Protein AF-A0A496D9I7-F1 (afdb_monomer_lite)

Structure (mmCIF, N/CA/C/O backbone):
data_AF-A0A496D9I7-F1
#
_entry.id   AF-A0A496D9I7-F1
#
loop_
_atom_site.group_PDB
_atom_site.id
_atom_site.type_symbol
_atom_site.label_atom_id
_atom_site.label_alt_id
_atom_site.label_comp_id
_atom_site.label_asym_id
_atom_site.label_entity_id
_atom_site.label_seq_id
_atom_site.pdbx_PDB_ins_code
_atom_site.Cartn_x
_atom_site.Cartn_y
_atom_site.Cartn_z
_atom_site.occupancy
_atom_site.B_iso_or_equiv
_atom_site.auth_seq_id
_atom_site.auth_comp_id
_atom_site.auth_asym_id
_atom_site.auth_atom_id
_atom_site.pdbx_PDB_model_num
ATOM 1 N N . GLY A 1 1 ? 28.190 2.967 -0.927 1.00 44.44 1 GLY A N 1
ATOM 2 C CA . GLY A 1 1 ? 27.554 4.287 -0.701 1.00 44.44 1 GLY A CA 1
ATOM 3 C C . GLY A 1 1 ? 26.141 4.281 -1.255 1.00 44.44 1 GLY A C 1
ATOM 4 O O . GLY A 1 1 ? 25.863 3.452 -2.112 1.00 44.44 1 GLY A O 1
ATOM 5 N N . LEU A 1 2 ? 25.263 5.180 -0.797 1.00 54.44 2 LEU A N 1
ATOM 6 C CA . LEU A 1 2 ? 23.828 5.234 -1.157 1.00 54.44 2 LEU A CA 1
ATOM 7 C C . LEU A 1 2 ? 23.530 5.370 -2.674 1.00 54.44 2 LEU A C 1
ATOM 9 O O . LEU A 1 2 ? 22.387 5.214 -3.084 1.00 54.44 2 LEU A O 1
ATOM 13 N N . TYR A 1 3 ? 24.558 5.628 -3.492 1.00 49.03 3 TYR A N 1
ATOM 14 C CA . TYR A 1 3 ? 24.521 5.761 -4.955 1.00 49.03 3 TYR A CA 1
ATOM 15 C C . TYR A 1 3 ? 25.398 4.719 -5.671 1.00 49.03 3 TYR A C 1
ATOM 17 O O . TYR A 1 3 ? 26.011 5.003 -6.698 1.00 49.03 3 TYR A O 1
ATOM 25 N N . SER A 1 4 ? 25.527 3.514 -5.116 1.00 59.16 4 SER A N 1
ATOM 26 C CA . SER A 1 4 ? 26.208 2.432 -5.842 1.00 59.16 4 SER A CA 1
ATOM 27 C C . SER A 1 4 ? 25.283 1.976 -6.975 1.00 59.16 4 SER A C 1
ATOM 29 O O . SER A 1 4 ? 24.083 1.813 -6.740 1.00 59.16 4 SER A O 1
ATOM 31 N N . LYS A 1 5 ? 25.813 1.801 -8.195 1.00 57.56 5 LYS A N 1
ATOM 32 C CA . LYS A 1 5 ? 25.045 1.328 -9.368 1.00 57.56 5 LYS A CA 1
ATOM 33 C C . LYS A 1 5 ? 24.190 0.106 -9.026 1.00 57.56 5 LYS A C 1
ATOM 35 O O . LYS A 1 5 ? 23.048 0.034 -9.459 1.00 57.56 5 LYS A O 1
ATOM 40 N N . ASP A 1 6 ? 24.709 -0.774 -8.178 1.00 60.47 6 ASP A N 1
ATOM 41 C CA . ASP A 1 6 ? 24.037 -1.966 -7.666 1.00 60.47 6 ASP A CA 1
ATOM 42 C C . ASP A 1 6 ? 22.740 -1.651 -6.909 1.00 60.47 6 ASP A C 1
ATOM 44 O O . ASP A 1 6 ? 21.715 -2.270 -7.163 1.00 60.47 6 ASP A O 1
ATOM 48 N N . THR A 1 7 ? 22.726 -0.641 -6.033 1.00 61.34 7 THR A N 1
ATOM 49 C CA . THR A 1 7 ? 21.528 -0.271 -5.255 1.00 61.34 7 THR A CA 1
ATOM 50 C C . THR A 1 7 ? 20.457 0.379 -6.132 1.00 61.34 7 THR A C 1
ATOM 52 O O . THR A 1 7 ? 19.264 0.196 -5.901 1.00 61.34 7 THR A O 1
ATOM 55 N N . ILE A 1 8 ? 20.874 1.134 -7.152 1.00 65.81 8 ILE A N 1
ATOM 56 C CA . ILE A 1 8 ? 19.963 1.757 -8.123 1.00 65.81 8 ILE A CA 1
ATOM 57 C C . ILE A 1 8 ? 19.367 0.685 -9.040 1.00 65.81 8 ILE A C 1
ATOM 59 O O . ILE A 1 8 ? 18.162 0.678 -9.272 1.00 65.81 8 ILE A O 1
ATOM 63 N N . MET A 1 9 ? 20.194 -0.248 -9.516 1.00 65.81 9 MET A N 1
ATOM 64 C CA . MET A 1 9 ? 19.764 -1.340 -10.385 1.00 65.81 9 MET A CA 1
ATOM 65 C C . MET A 1 9 ? 18.850 -2.317 -9.643 1.00 65.81 9 MET A C 1
ATOM 67 O O . MET A 1 9 ? 17.818 -2.703 -10.176 1.00 65.81 9 MET A O 1
ATOM 71 N N . GLN A 1 10 ? 19.151 -2.632 -8.383 1.00 65.62 10 GLN A N 1
ATOM 72 C CA . GLN A 1 10 ? 18.295 -3.466 -7.542 1.00 65.62 10 GLN A CA 1
ATOM 73 C C . GLN A 1 10 ? 16.926 -2.813 -7.299 1.00 65.62 10 GLN A C 1
ATOM 75 O O . GLN A 1 10 ? 15.903 -3.473 -7.457 1.00 65.62 10 GLN A O 1
ATOM 80 N N . LYS A 1 11 ? 16.879 -1.500 -7.025 1.00 65.31 11 LYS A N 1
ATOM 81 C CA . LYS A 1 11 ? 15.606 -0.768 -6.936 1.00 65.31 11 LYS A CA 1
ATOM 82 C C . LYS A 1 11 ? 14.846 -0.743 -8.261 1.00 65.31 11 LYS A C 1
ATOM 84 O O . LYS A 1 11 ? 13.627 -0.856 -8.249 1.00 65.31 11 LYS A O 1
ATOM 89 N N . ALA A 1 12 ? 15.537 -0.601 -9.390 1.00 68.19 12 ALA A N 1
ATOM 90 C CA . ALA A 1 12 ? 14.900 -0.650 -10.703 1.00 68.19 12 ALA A CA 1
ATOM 91 C C . ALA A 1 12 ? 14.287 -2.033 -10.984 1.00 68.19 12 ALA A C 1
ATOM 93 O O . ALA A 1 12 ? 13.155 -2.100 -11.447 1.00 68.19 12 ALA A O 1
ATOM 94 N N . ILE A 1 13 ? 14.985 -3.116 -10.624 1.00 69.12 13 ILE A N 1
ATOM 95 C CA . ILE A 1 13 ? 14.477 -4.493 -10.726 1.00 69.12 13 ILE A CA 1
ATOM 96 C C . ILE A 1 13 ? 13.253 -4.690 -9.821 1.00 69.12 13 ILE A C 1
ATOM 98 O O . ILE A 1 13 ? 12.262 -5.261 -10.259 1.00 69.12 13 ILE A O 1
ATOM 102 N N . GLU A 1 14 ? 13.275 -4.166 -8.592 1.00 69.19 14 GLU A N 1
ATOM 103 C CA . GLU A 1 14 ? 12.114 -4.201 -7.689 1.00 69.19 14 GLU A CA 1
ATOM 104 C C . GLU A 1 14 ? 10.899 -3.464 -8.271 1.00 69.19 14 GLU A C 1
ATOM 106 O O . GLU A 1 14 ? 9.777 -3.950 -8.184 1.00 69.19 14 GLU A O 1
ATOM 111 N N . ILE A 1 15 ? 11.097 -2.293 -8.880 1.00 70.50 15 ILE A N 1
ATOM 112 C CA . ILE A 1 15 ? 10.004 -1.531 -9.505 1.00 70.50 15 ILE A CA 1
ATOM 113 C C . ILE A 1 15 ? 9.481 -2.262 -10.746 1.00 70.50 15 ILE A C 1
ATOM 115 O O . ILE A 1 15 ? 8.271 -2.301 -10.981 1.00 70.50 15 ILE A O 1
ATOM 119 N N . GLN A 1 16 ? 10.382 -2.858 -11.526 1.00 69.44 16 GLN A N 1
ATOM 120 C CA . GLN A 1 16 ? 10.034 -3.595 -12.731 1.00 69.44 16 GLN A CA 1
ATOM 121 C C . GLN A 1 16 ? 9.239 -4.862 -12.401 1.00 6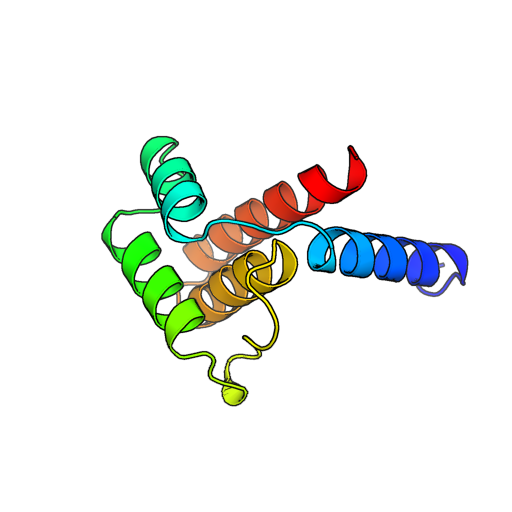9.44 16 GLN A C 1
ATOM 123 O O . GLN A 1 16 ? 8.127 -5.008 -12.899 1.00 69.44 16 GLN A O 1
ATOM 128 N N . GLY A 1 17 ? 9.702 -5.681 -11.453 1.00 72.75 17 GLY A N 1
ATOM 129 C CA . GLY A 1 17 ? 8.951 -6.850 -10.992 1.00 72.75 17 GLY A CA 1
ATOM 130 C C . GLY A 1 17 ? 7.582 -6.475 -10.413 1.00 72.75 17 GLY A C 1
ATOM 131 O O . GLY A 1 17 ? 6.587 -7.138 -10.686 1.00 72.75 17 GLY A O 1
ATOM 132 N N . ALA A 1 18 ? 7.481 -5.356 -9.685 1.00 72.06 18 ALA A N 1
ATOM 133 C CA . ALA A 1 18 ? 6.203 -4.866 -9.162 1.00 72.06 18 ALA A CA 1
ATOM 134 C C . ALA A 1 18 ? 5.239 -4.441 -10.280 1.00 72.06 18 ALA A C 1
ATOM 136 O O . ALA A 1 18 ? 4.021 -4.490 -10.105 1.00 72.06 18 ALA A O 1
ATOM 137 N N . SER A 1 19 ? 5.789 -3.989 -11.407 1.00 71.88 19 SER A N 1
ATOM 138 C CA . SER A 1 19 ? 5.040 -3.560 -12.588 1.00 71.88 19 SER A CA 1
ATOM 139 C C . SER A 1 19 ? 4.656 -4.727 -13.502 1.00 71.88 19 SER A C 1
ATOM 141 O O . SER A 1 19 ? 3.761 -4.564 -14.321 1.00 71.88 19 SER A O 1
ATOM 143 N N . GLU A 1 20 ? 5.296 -5.889 -13.368 1.00 75.50 20 GLU A N 1
ATOM 144 C CA . GLU A 1 20 ? 4.968 -7.110 -14.121 1.00 75.50 20 GLU A CA 1
ATOM 145 C C . GLU A 1 20 ? 3.973 -8.015 -13.382 1.00 75.50 20 GLU A C 1
ATOM 147 O O . GLU A 1 20 ? 3.285 -8.823 -14.006 1.00 75.50 20 GLU A O 1
ATOM 152 N N . ILE A 1 21 ? 3.854 -7.869 -12.059 1.00 81.38 21 ILE A N 1
ATOM 153 C CA . ILE A 1 21 ? 2.864 -8.599 -11.266 1.00 81.38 21 ILE A CA 1
ATOM 154 C C . ILE A 1 21 ? 1.507 -7.920 -11.430 1.00 81.38 21 ILE A C 1
ATOM 156 O O . ILE A 1 21 ? 1.261 -6.857 -10.852 1.00 81.38 21 ILE A O 1
ATOM 160 N N . ASP A 1 22 ? 0.628 -8.563 -12.194 1.00 81.81 22 ASP A N 1
ATOM 161 C CA . ASP A 1 22 ? -0.781 -8.193 -12.282 1.00 81.81 22 ASP A CA 1
ATOM 162 C C . ASP A 1 22 ? -1.471 -8.474 -10.940 1.00 81.81 22 ASP A C 1
ATOM 164 O O . ASP A 1 22 ? -1.307 -9.538 -10.331 1.00 81.81 22 ASP A O 1
ATOM 168 N N . VAL A 1 23 ? -2.192 -7.480 -10.437 1.00 81.56 23 VAL A N 1
ATOM 169 C CA . VAL A 1 23 ? -2.831 -7.510 -9.129 1.00 81.56 23 VAL A CA 1
ATOM 170 C C . VAL A 1 23 ? -4.277 -7.083 -9.262 1.00 81.56 23 VAL A C 1
ATOM 172 O O . VAL A 1 23 ? -4.598 -5.986 -9.715 1.00 81.56 23 VAL A O 1
ATOM 175 N N . ASP A 1 24 ? -5.149 -7.937 -8.744 1.00 86.88 24 ASP A N 1
ATOM 176 C CA . ASP A 1 24 ? -6.548 -7.610 -8.538 1.00 86.88 24 ASP A CA 1
ATOM 177 C C . ASP A 1 24 ? -6.685 -6.707 -7.302 1.00 86.88 24 ASP A C 1
ATOM 179 O O . ASP A 1 24 ? -6.497 -7.145 -6.159 1.00 86.88 24 ASP A O 1
ATOM 183 N N . PHE A 1 25 ? -6.975 -5.425 -7.542 1.00 84.62 25 PHE A N 1
ATOM 184 C CA . PHE A 1 25 ? -7.093 -4.422 -6.487 1.00 84.62 25 PHE A CA 1
ATOM 185 C C . PHE A 1 25 ? -8.212 -4.736 -5.497 1.00 84.62 25 PHE A C 1
ATOM 187 O O . PHE A 1 25 ? -7.979 -4.612 -4.297 1.00 84.62 25 PHE A O 1
ATOM 194 N N . ASP A 1 26 ? -9.381 -5.193 -5.955 1.00 85.31 26 ASP A N 1
ATOM 195 C CA . ASP A 1 26 ? -10.496 -5.540 -5.060 1.00 85.31 26 ASP A CA 1
ATOM 196 C C . ASP A 1 26 ? -10.071 -6.675 -4.122 1.00 85.31 26 ASP A C 1
ATOM 198 O O . ASP A 1 26 ? -10.274 -6.611 -2.904 1.00 85.31 26 ASP A O 1
ATOM 202 N N . LYS A 1 27 ? -9.398 -7.692 -4.674 1.00 88.06 27 LYS A N 1
ATOM 203 C CA . LYS A 1 27 ? -8.935 -8.840 -3.896 1.00 88.06 27 LYS A CA 1
ATOM 204 C C . LYS A 1 27 ? -7.851 -8.463 -2.891 1.00 88.06 27 LYS A C 1
ATOM 206 O O . LYS A 1 27 ? -7.932 -8.884 -1.735 1.00 88.06 27 LYS A O 1
ATOM 211 N N . GLU A 1 28 ? -6.851 -7.680 -3.292 1.00 87.25 28 GLU A N 1
ATOM 212 C CA . GLU A 1 28 ? -5.778 -7.269 -2.381 1.00 87.25 28 GLU A CA 1
ATOM 213 C C . GLU A 1 28 ? -6.256 -6.276 -1.323 1.00 87.25 28 GLU A C 1
ATOM 215 O O . GLU A 1 28 ? -5.911 -6.433 -0.153 1.00 87.25 28 GLU A O 1
ATOM 220 N N . LEU A 1 29 ? -7.113 -5.315 -1.672 1.00 87.81 29 LEU A N 1
ATOM 221 C CA . LEU A 1 29 ? -7.688 -4.394 -0.693 1.00 87.81 29 LEU A CA 1
ATOM 222 C C . LEU A 1 29 ? -8.575 -5.142 0.303 1.00 87.81 29 LEU A C 1
ATOM 224 O O . LEU A 1 29 ? -8.440 -4.934 1.509 1.00 87.81 29 LEU A O 1
ATOM 228 N N . LYS A 1 30 ? -9.402 -6.095 -0.151 1.00 88.75 30 LYS A N 1
ATOM 229 C CA . LYS A 1 30 ? -10.142 -6.988 0.757 1.00 88.75 30 LYS A CA 1
ATOM 230 C C . LYS A 1 30 ? -9.215 -7.787 1.661 1.00 88.75 30 LYS A C 1
ATOM 232 O O . LYS A 1 30 ? -9.512 -7.913 2.845 1.00 88.75 30 LYS A O 1
ATOM 237 N N . ASN A 1 31 ? -8.108 -8.308 1.138 1.00 88.62 31 ASN A N 1
ATOM 238 C CA . ASN A 1 31 ? -7.128 -9.068 1.913 1.00 88.62 31 ASN A CA 1
ATOM 239 C C . ASN A 1 31 ? -6.467 -8.197 2.993 1.00 88.62 31 ASN A C 1
ATOM 241 O O . ASN A 1 31 ? -6.380 -8.601 4.150 1.00 88.62 31 ASN A O 1
ATOM 245 N N . LEU A 1 32 ? -6.059 -6.974 2.645 1.00 85.62 32 LEU A N 1
ATOM 246 C CA . LEU A 1 32 ? -5.491 -6.008 3.588 1.00 85.62 32 LEU A CA 1
ATOM 247 C C . LEU A 1 32 ? -6.506 -5.604 4.664 1.00 85.62 32 LEU A C 1
ATOM 249 O O . LEU A 1 32 ? -6.151 -5.513 5.839 1.00 85.62 32 LEU A O 1
ATOM 253 N N . VAL A 1 33 ? -7.777 -5.441 4.291 1.00 87.81 33 VAL A N 1
ATOM 254 C CA . VAL A 1 33 ? -8.859 -5.164 5.242 1.00 87.81 33 VAL A CA 1
ATOM 255 C C . VAL A 1 33 ? -9.144 -6.358 6.153 1.00 87.81 33 VAL A C 1
ATOM 257 O O . VAL A 1 33 ? -9.322 -6.191 7.356 1.00 87.81 33 VAL A O 1
ATOM 260 N N . GLN A 1 34 ? -9.150 -7.578 5.613 1.00 87.19 34 GLN A N 1
ATOM 261 C CA . GLN A 1 34 ? -9.336 -8.803 6.396 1.00 87.19 34 GLN A CA 1
ATOM 262 C C . GLN A 1 34 ? -8.190 -9.051 7.377 1.00 87.19 34 GLN A C 1
ATOM 264 O O . GLN A 1 34 ? -8.431 -9.507 8.491 1.00 87.19 34 GLN A O 1
ATOM 269 N N . LYS A 1 35 ? -6.956 -8.721 6.987 1.00 85.06 35 LYS A N 1
ATOM 270 C CA . LYS A 1 35 ? -5.777 -8.791 7.859 1.00 85.06 35 LYS A CA 1
ATOM 271 C C . LYS A 1 35 ? -5.749 -7.699 8.933 1.00 85.06 35 LYS A C 1
ATOM 273 O O . LYS A 1 35 ? -4.874 -7.735 9.790 1.00 85.06 35 LYS A O 1
ATOM 278 N N . GLY A 1 36 ? -6.672 -6.736 8.883 1.00 84.31 36 GLY A N 1
ATOM 279 C CA . GLY A 1 36 ? -6.697 -5.585 9.786 1.00 84.31 36 GLY A CA 1
ATOM 280 C C . GLY A 1 36 ? -5.620 -4.539 9.488 1.00 84.31 36 GLY A C 1
ATOM 281 O O . GLY A 1 36 ? -5.417 -3.641 10.296 1.00 84.31 36 GLY A O 1
ATOM 282 N N . ALA A 1 37 ? -4.940 -4.636 8.341 1.00 86.00 37 ALA A N 1
ATOM 283 C CA . ALA A 1 37 ? -3.938 -3.663 7.913 1.00 86.00 37 ALA A CA 1
ATOM 284 C C . ALA A 1 37 ? -4.601 -2.354 7.443 1.00 86.00 37 ALA A C 1
ATOM 286 O O . ALA A 1 37 ? -4.147 -1.261 7.776 1.00 86.00 37 ALA A O 1
ATOM 287 N N . LEU A 1 38 ? -5.721 -2.465 6.723 1.00 86.81 38 LEU A N 1
ATOM 288 C CA . LEU A 1 38 ? -6.550 -1.340 6.279 1.00 86.81 38 LEU A CA 1
ATOM 289 C C . LEU A 1 38 ? -7.949 -1.416 6.897 1.00 86.81 38 LEU A C 1
ATOM 291 O O . LEU A 1 38 ? -8.506 -2.491 7.106 1.00 86.81 38 LEU A O 1
ATOM 295 N N . LEU A 1 39 ? -8.572 -0.271 7.147 1.00 88.00 39 LEU A N 1
ATOM 296 C CA . LEU A 1 39 ? -9.992 -0.200 7.470 1.00 88.00 39 LEU A CA 1
ATOM 297 C C . LEU A 1 39 ? -10.825 -0.318 6.189 1.00 88.00 39 LEU A C 1
ATOM 299 O O . LEU A 1 39 ? -10.388 0.055 5.104 1.00 88.00 39 LEU A O 1
ATOM 303 N N . LYS A 1 40 ? -12.080 -0.772 6.309 1.00 87.00 40 LYS A N 1
ATOM 304 C CA . LYS A 1 40 ? -13.010 -0.872 5.163 1.00 87.00 40 LYS A CA 1
ATOM 305 C C . LYS A 1 40 ? -13.172 0.448 4.400 1.00 87.00 40 LYS A C 1
ATOM 307 O O . LYS A 1 40 ? -13.304 0.426 3.180 1.00 87.00 40 LYS A O 1
ATOM 312 N N . ASN A 1 41 ? -13.174 1.573 5.115 1.00 86.69 41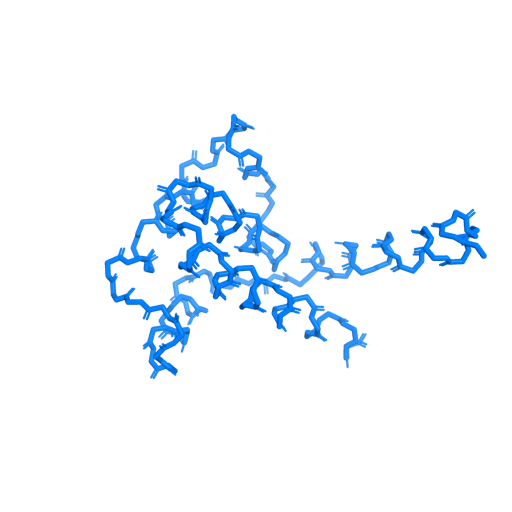 ASN A N 1
ATOM 313 C CA . ASN A 1 41 ? -13.260 2.894 4.495 1.00 86.69 41 ASN A CA 1
ATOM 314 C C . ASN A 1 41 ? -11.966 3.256 3.760 1.00 86.69 41 ASN A C 1
ATOM 316 O O . ASN A 1 41 ? -12.038 3.720 2.631 1.00 86.69 41 ASN A O 1
ATOM 320 N N . GLU A 1 42 ? -10.804 2.984 4.357 1.00 86.38 42 GLU A N 1
ATOM 321 C CA . GLU A 1 42 ? -9.509 3.246 3.718 1.00 86.38 42 GLU A CA 1
ATOM 322 C C . GLU A 1 42 ? -9.328 2.393 2.461 1.00 86.38 42 GLU A C 1
ATOM 324 O O . GLU A 1 42 ? -8.941 2.908 1.422 1.00 86.38 42 GLU A O 1
ATOM 329 N N . GLY A 1 43 ? -9.687 1.106 2.521 1.00 87.44 43 GLY A N 1
ATOM 330 C CA . GLY A 1 43 ? -9.649 0.224 1.356 1.00 87.44 43 GLY A CA 1
ATOM 331 C C . GLY A 1 43 ? -10.487 0.760 0.193 1.00 87.44 43 GLY A C 1
ATOM 332 O O . GLY A 1 43 ? -10.019 0.755 -0.937 1.00 87.44 43 GLY A O 1
ATOM 333 N N . ARG A 1 44 ? -11.684 1.300 0.461 1.00 88.19 44 ARG A N 1
ATOM 334 C CA . ARG A 1 44 ? -12.522 1.934 -0.573 1.00 88.19 44 ARG A CA 1
ATOM 335 C C . ARG A 1 44 ? -11.925 3.218 -1.137 1.00 88.19 44 ARG A C 1
ATOM 337 O O . ARG A 1 44 ? -12.021 3.436 -2.338 1.00 88.19 44 ARG A O 1
ATOM 344 N N . GLU A 1 45 ? -11.338 4.065 -0.301 1.00 87.81 45 GLU A N 1
ATOM 345 C CA . GLU A 1 45 ? -10.713 5.309 -0.768 1.00 87.81 45 GLU A CA 1
ATOM 346 C C . GLU A 1 45 ? -9.482 5.015 -1.632 1.00 87.81 45 GLU A C 1
ATOM 348 O O . GLU A 1 45 ? -9.331 5.585 -2.711 1.00 87.81 45 GLU A O 1
ATOM 353 N N . VAL A 1 46 ? -8.658 4.047 -1.219 1.00 87.44 46 VAL A N 1
ATOM 354 C CA . VAL A 1 46 ? -7.527 3.563 -2.021 1.00 87.44 46 VAL A CA 1
ATOM 355 C C . VAL A 1 46 ? -8.019 2.944 -3.333 1.00 87.44 46 VAL A C 1
ATOM 357 O O . VAL A 1 46 ? -7.479 3.263 -4.388 1.00 87.44 46 VAL A O 1
ATOM 360 N N . GLU A 1 47 ? -9.066 2.111 -3.312 1.00 87.62 47 GLU A N 1
ATOM 361 C CA . GLU A 1 47 ? -9.681 1.556 -4.531 1.00 87.62 47 GLU A CA 1
ATOM 362 C C . GLU A 1 47 ? -10.136 2.661 -5.482 1.00 87.62 47 GLU A C 1
ATOM 364 O O . GLU A 1 47 ? -9.866 2.620 -6.683 1.00 87.62 47 GLU A O 1
ATOM 369 N N . LYS A 1 48 ? -10.787 3.688 -4.935 1.00 87.62 48 LYS A N 1
ATOM 370 C CA . LYS A 1 48 ? -11.274 4.830 -5.696 1.00 87.62 48 LYS A CA 1
ATOM 371 C C . LYS A 1 48 ? -10.124 5.615 -6.318 1.00 87.62 48 LYS A C 1
ATOM 373 O O . LYS A 1 48 ? -10.222 5.946 -7.493 1.00 87.62 48 LYS A O 1
ATOM 378 N N . LEU A 1 49 ? -9.028 5.853 -5.594 1.00 86.50 49 LEU A N 1
ATOM 379 C CA . LEU A 1 49 ? -7.808 6.469 -6.139 1.00 86.50 49 LEU A CA 1
ATOM 380 C C . LEU A 1 49 ? -7.222 5.636 -7.291 1.00 86.50 49 LEU A C 1
ATOM 382 O O . LEU A 1 49 ? -6.883 6.174 -8.346 1.00 86.50 49 LEU A O 1
ATOM 386 N N . LEU A 1 50 ? -7.173 4.311 -7.127 1.00 84.06 50 LEU A N 1
ATOM 387 C CA . LEU A 1 50 ? -6.677 3.376 -8.144 1.00 84.06 50 LEU A CA 1
ATOM 388 C C . LEU A 1 50 ? -7.565 3.322 -9.393 1.00 84.06 50 LEU A C 1
ATOM 390 O O . LEU A 1 50 ? -7.046 3.192 -10.506 1.00 84.06 50 LEU A O 1
ATOM 394 N N . MET A 1 51 ? -8.885 3.433 -9.223 1.00 82.31 51 MET A N 1
ATOM 395 C CA . MET A 1 51 ? -9.854 3.532 -10.317 1.00 82.31 51 MET A CA 1
ATOM 396 C C . MET A 1 51 ? -9.802 4.896 -11.006 1.00 82.31 51 MET A C 1
ATOM 398 O O . MET A 1 51 ? -9.874 4.957 -12.233 1.00 82.31 51 MET A O 1
ATOM 402 N N . ASN A 1 52 ? -9.623 5.973 -10.238 1.00 82.56 52 ASN A N 1
ATOM 403 C CA . ASN A 1 52 ? -9.584 7.339 -10.753 1.00 82.56 52 ASN A CA 1
ATOM 404 C C . ASN A 1 52 ? -8.369 7.582 -11.661 1.00 82.56 52 ASN A C 1
ATOM 406 O O . ASN A 1 52 ? -8.447 8.420 -12.551 1.00 82.56 52 ASN A O 1
ATOM 410 N N . ASN A 1 53 ? -7.277 6.821 -11.486 1.00 73.81 53 ASN A N 1
ATOM 411 C CA . ASN A 1 53 ? -6.086 6.895 -12.347 1.00 73.81 53 ASN A CA 1
ATOM 412 C C . ASN A 1 53 ? -5.549 8.317 -12.503 1.00 73.81 53 ASN A C 1
ATOM 414 O O . ASN A 1 53 ? -5.132 8.723 -13.589 1.00 73.81 53 ASN A O 1
ATOM 418 N N . ASN A 1 54 ? -5.616 9.092 -11.424 1.00 75.44 54 ASN A N 1
ATOM 419 C CA . ASN A 1 54 ? -5.263 10.491 -11.481 1.00 75.44 54 ASN A CA 1
ATOM 420 C C . ASN A 1 54 ? -3.731 10.636 -11.547 1.00 75.44 54 ASN A C 1
ATOM 422 O O . ASN A 1 54 ? -3.040 10.218 -10.610 1.00 75.44 54 ASN A O 1
ATOM 426 N N . P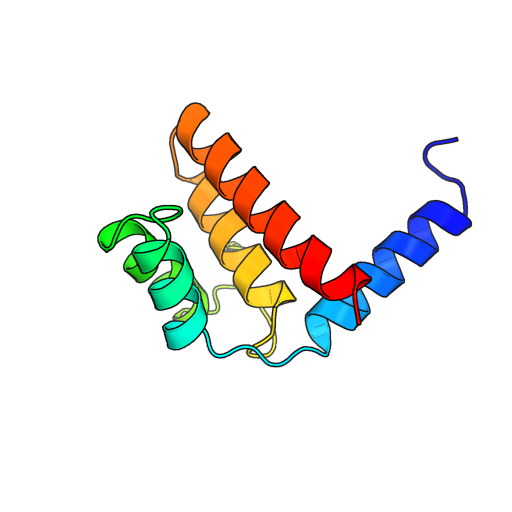RO A 1 55 ? -3.174 11.215 -12.626 1.00 71.75 55 PRO A N 1
ATOM 427 C CA . PRO A 1 55 ? -1.735 11.421 -12.735 1.00 71.75 55 PRO A CA 1
ATOM 428 C C . PRO A 1 55 ? -1.179 12.381 -11.675 1.00 71.75 55 PRO A C 1
ATOM 430 O O . PRO A 1 55 ? -0.022 12.216 -11.292 1.00 71.75 55 PRO A O 1
ATOM 433 N N . ASP A 1 56 ? -1.984 13.313 -11.150 1.00 76.25 56 ASP A N 1
ATOM 434 C CA . ASP A 1 56 ? -1.584 14.212 -10.053 1.00 76.25 56 ASP A CA 1
ATOM 435 C C . ASP A 1 56 ? -1.264 13.459 -8.749 1.00 76.25 56 ASP A C 1
ATOM 437 O O . ASP A 1 56 ? -0.361 13.847 -8.007 1.00 76.25 56 ASP A O 1
ATOM 441 N N . ASP A 1 57 ? -1.929 12.327 -8.507 1.00 70.31 57 ASP A N 1
ATOM 442 C CA . ASP A 1 57 ? -1.679 11.465 -7.345 1.00 70.31 57 ASP A CA 1
ATOM 443 C C . ASP A 1 57 ? -0.489 10.511 -7.560 1.00 70.31 57 ASP A C 1
ATOM 445 O O . ASP A 1 57 ? -0.101 9.762 -6.661 1.00 70.31 57 ASP A O 1
ATOM 449 N N . GLY A 1 58 ? 0.113 10.515 -8.756 1.00 68.38 58 GLY A N 1
ATOM 450 C CA . GLY A 1 58 ? 1.165 9.573 -9.149 1.00 68.38 58 GLY A CA 1
ATOM 451 C C . GLY A 1 58 ? 0.654 8.150 -9.406 1.00 68.38 58 GLY A C 1
ATOM 452 O O . GLY A 1 58 ? 1.449 7.225 -9.580 1.00 68.38 58 GLY A O 1
ATOM 453 N N . VAL A 1 59 ? -0.667 7.957 -9.455 1.00 76.31 59 VAL A N 1
ATOM 454 C CA . VAL A 1 59 ? -1.308 6.653 -9.655 1.00 76.31 59 VAL A CA 1
ATOM 455 C C . VAL A 1 59 ? -1.614 6.468 -11.137 1.00 76.31 59 VAL A C 1
ATOM 457 O O . VAL A 1 59 ? -2.695 6.787 -11.626 1.00 76.31 59 VAL A O 1
ATOM 460 N N . THR A 1 60 ? -0.632 5.950 -11.871 1.00 68.94 60 THR A N 1
ATOM 461 C CA . THR A 1 60 ? -0.714 5.765 -13.328 1.00 68.94 60 THR A CA 1
ATOM 462 C C . THR A 1 60 ? -0.181 4.384 -13.715 1.00 68.94 60 THR A C 1
ATOM 464 O O . THR A 1 60 ? 0.742 3.878 -13.076 1.00 68.94 60 THR A O 1
ATOM 467 N N . GLY A 1 61 ? -0.751 3.772 -14.758 1.00 72.38 61 GLY A N 1
ATOM 468 C CA . GLY A 1 61 ? -0.298 2.485 -15.302 1.00 72.38 61 GLY A CA 1
ATOM 469 C C . GLY A 1 61 ? -1.323 1.349 -15.205 1.00 72.38 61 GLY A C 1
ATOM 470 O O . GLY A 1 61 ? -2.498 1.568 -14.891 1.00 72.38 61 GLY A O 1
ATOM 471 N N . GLY A 1 62 ? -0.875 0.126 -15.509 1.00 75.62 62 GLY A N 1
ATOM 472 C CA . GLY A 1 62 ? -1.688 -1.100 -15.489 1.00 75.62 62 GLY A CA 1
ATOM 473 C C . GLY A 1 62 ? -2.114 -1.540 -14.084 1.00 75.62 62 GLY A C 1
ATOM 474 O O . GLY A 1 62 ? -1.687 -0.954 -13.091 1.00 75.62 62 GLY A O 1
ATOM 475 N N . ALA A 1 63 ? -2.974 -2.559 -13.991 1.00 82.38 63 ALA A N 1
ATOM 476 C CA . ALA A 1 63 ? -3.454 -3.112 -12.724 1.00 82.38 63 ALA A CA 1
ATOM 477 C C . ALA A 1 63 ? -2.368 -3.949 -12.027 1.00 82.38 63 ALA A C 1
ATOM 479 O O . ALA A 1 63 ? -2.441 -5.167 -11.977 1.00 82.38 63 ALA A O 1
ATOM 480 N N . THR A 1 64 ? -1.309 -3.298 -11.550 1.00 85.62 64 THR A N 1
ATOM 481 C CA . THR A 1 64 ? -0.098 -3.978 -11.077 1.00 85.62 64 THR A CA 1
ATOM 482 C C . THR A 1 64 ? 0.173 -3.694 -9.607 1.00 85.62 64 THR A C 1
ATOM 484 O O . THR A 1 64 ? -0.342 -2.731 -9.025 1.00 85.62 64 THR A O 1
ATOM 487 N N . LEU A 1 65 ? 1.022 -4.515 -8.988 1.00 84.88 65 LEU A N 1
ATOM 488 C CA . LEU A 1 65 ? 1.413 -4.349 -7.586 1.00 84.88 65 LEU A CA 1
ATOM 489 C C . LEU A 1 65 ? 2.056 -2.979 -7.330 1.00 84.88 65 LEU A C 1
ATOM 491 O O . LEU A 1 65 ? 1.831 -2.362 -6.283 1.00 84.88 65 LEU A O 1
ATOM 495 N N . TRP 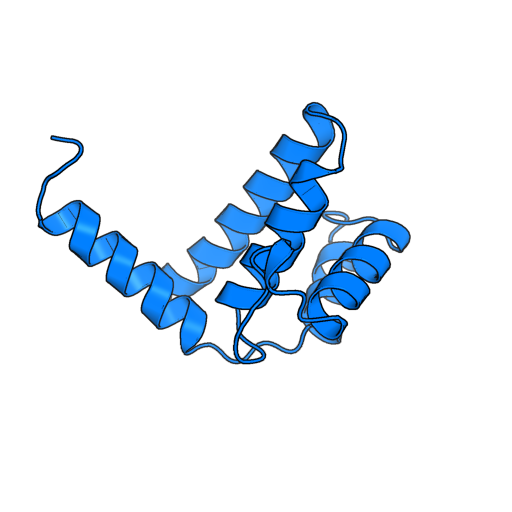A 1 66 ? 2.806 -2.476 -8.312 1.00 84.56 66 TRP A N 1
ATOM 496 C CA . TRP A 1 66 ? 3.364 -1.130 -8.286 1.00 84.56 66 TRP A CA 1
ATOM 497 C C . TRP A 1 66 ? 2.273 -0.068 -8.146 1.00 84.56 66 TRP A C 1
ATOM 499 O O . TRP A 1 66 ? 2.375 0.812 -7.294 1.00 84.56 66 TRP A O 1
ATOM 509 N N . LYS A 1 67 ? 1.188 -0.174 -8.918 1.00 85.50 67 LYS A N 1
ATOM 510 C CA . LYS A 1 67 ? 0.086 0.787 -8.862 1.00 85.50 67 LYS A CA 1
ATOM 511 C C . LYS A 1 67 ? -0.683 0.709 -7.547 1.00 85.50 67 LYS A C 1
ATOM 513 O O . LYS A 1 67 ? -0.974 1.757 -6.982 1.00 85.50 67 LYS A O 1
ATOM 518 N N . LEU A 1 68 ? -0.933 -0.491 -7.013 1.00 86.88 68 LEU A N 1
ATOM 519 C CA . LEU A 1 68 ? -1.516 -0.657 -5.672 1.00 86.88 68 LEU A CA 1
ATOM 520 C C . LEU A 1 68 ? -0.659 0.047 -4.612 1.00 86.88 68 LEU A C 1
ATOM 522 O O . LEU A 1 68 ? -1.171 0.797 -3.783 1.00 86.88 68 LEU A O 1
ATOM 526 N N . THR A 1 69 ? 0.657 -0.154 -4.689 1.00 87.19 69 THR A N 1
ATOM 527 C CA . THR A 1 69 ? 1.637 0.514 -3.830 1.00 87.19 69 THR A CA 1
ATOM 528 C C . THR A 1 69 ? 1.546 2.033 -3.974 1.00 87.19 69 THR A C 1
ATOM 530 O O . THR A 1 69 ? 1.414 2.722 -2.964 1.00 87.19 69 THR A O 1
ATOM 533 N N . GLN A 1 70 ? 1.526 2.569 -5.200 1.00 85.19 70 GLN A N 1
ATOM 534 C CA . GLN A 1 70 ? 1.343 4.006 -5.442 1.00 85.19 70 GLN A CA 1
ATOM 535 C C . GLN A 1 70 ? 0.034 4.525 -4.832 1.00 85.19 70 GLN A C 1
ATOM 537 O O . GLN A 1 70 ? 0.068 5.532 -4.136 1.00 85.19 70 GLN A O 1
ATOM 542 N N . GLY A 1 71 ? -1.090 3.824 -5.011 1.00 88.50 71 GLY A N 1
ATOM 543 C CA . GLY A 1 71 ? -2.391 4.230 -4.466 1.00 88.50 71 GLY A CA 1
ATOM 544 C C . GLY A 1 71 ? -2.421 4.279 -2.939 1.00 88.50 71 GLY A C 1
ATOM 545 O O . GLY A 1 71 ? -2.911 5.249 -2.367 1.00 88.50 71 GLY A O 1
ATOM 546 N N . ILE A 1 72 ? -1.832 3.284 -2.267 1.00 88.31 72 ILE A N 1
ATOM 547 C CA . ILE A 1 72 ? -1.692 3.292 -0.801 1.00 88.31 72 ILE A CA 1
ATOM 548 C C . ILE A 1 72 ? -0.798 4.452 -0.356 1.00 88.31 72 ILE A C 1
ATOM 550 O O . ILE A 1 72 ? -1.106 5.124 0.624 1.00 88.31 72 ILE A O 1
ATOM 554 N N . THR A 1 73 ? 0.292 4.710 -1.081 1.00 86.31 73 THR A N 1
ATOM 555 C CA . THR A 1 73 ? 1.233 5.790 -0.755 1.00 86.31 73 THR A CA 1
ATOM 556 C C . THR A 1 73 ? 0.612 7.172 -0.982 1.00 86.31 73 THR A C 1
ATOM 558 O O . THR A 1 73 ? 0.838 8.079 -0.187 1.00 86.31 73 THR A O 1
ATOM 561 N N . ALA A 1 74 ? -0.191 7.335 -2.037 1.00 88.19 74 ALA A N 1
ATOM 562 C CA . ALA A 1 74 ? -0.949 8.549 -2.320 1.00 88.19 74 ALA A CA 1
ATOM 563 C C . ALA A 1 74 ? -1.980 8.805 -1.217 1.00 88.19 74 ALA A C 1
ATOM 565 O O . ALA A 1 74 ? -1.947 9.858 -0.587 1.00 88.19 74 ALA A O 1
ATOM 566 N N . PHE A 1 75 ? -2.783 7.792 -0.878 1.00 87.25 75 PHE A N 1
ATOM 567 C CA . PHE A 1 75 ? -3.725 7.866 0.237 1.00 87.25 75 PHE A CA 1
ATOM 568 C C . PHE A 1 75 ? -3.023 8.197 1.562 1.00 87.25 75 PHE A C 1
ATOM 570 O O . PHE A 1 75 ? -3.485 9.041 2.324 1.00 87.25 75 PHE A O 1
ATOM 577 N N . ALA A 1 76 ? -1.859 7.595 1.821 1.00 87.81 76 ALA A N 1
ATOM 578 C CA . ALA A 1 76 ? -1.072 7.853 3.023 1.00 87.81 76 ALA A CA 1
ATOM 579 C C . ALA A 1 76 ? -0.631 9.316 3.168 1.00 87.81 76 ALA A C 1
ATOM 581 O O . ALA A 1 76 ? -0.433 9.760 4.298 1.00 87.81 76 ALA A O 1
ATOM 582 N N . ARG A 1 77 ? -0.468 10.067 2.068 1.00 82.88 77 ARG A N 1
ATOM 583 C CA . ARG A 1 77 ? -0.097 11.494 2.110 1.00 82.88 77 ARG A CA 1
ATOM 584 C C . ARG A 1 77 ? -1.216 12.377 2.644 1.00 82.88 77 ARG A C 1
ATOM 586 O O . ARG A 1 77 ? -0.924 13.402 3.249 1.00 82.88 77 ARG A O 1
ATOM 593 N N . GLU A 1 78 ? -2.466 11.983 2.430 1.00 84.38 78 GLU A N 1
ATOM 594 C CA . GLU A 1 78 ? -3.637 12.712 2.923 1.00 84.38 78 GLU A CA 1
ATOM 595 C C . GLU A 1 78 ? -4.005 12.327 4.366 1.00 84.38 78 GLU A C 1
ATOM 597 O O . GLU A 1 78 ? -4.823 12.990 5.003 1.00 84.38 78 GLU A O 1
ATOM 602 N N . GLN A 1 79 ? -3.388 11.271 4.907 1.00 83.56 79 GLN A N 1
ATOM 603 C CA . GLN A 1 79 ? -3.627 10.794 6.267 1.00 83.56 79 GLN A CA 1
ATOM 604 C C . GLN A 1 79 ? -2.674 11.405 7.302 1.00 83.56 79 GLN A C 1
ATOM 606 O O . GLN A 1 79 ? -1.605 11.934 7.001 1.00 83.56 79 GLN A O 1
ATOM 611 N N . GLN A 1 80 ? -3.064 11.283 8.573 1.00 86.88 80 GLN A N 1
ATOM 612 C CA . GLN A 1 80 ? -2.255 11.708 9.717 1.00 86.88 80 GLN A CA 1
ATOM 613 C C . GLN A 1 80 ? -0.880 11.015 9.730 1.00 86.88 80 GLN A C 1
ATOM 615 O O . GLN A 1 80 ? -0.780 9.856 9.327 1.00 86.88 80 GLN A O 1
ATOM 620 N N . PRO A 1 81 ? 0.179 11.662 10.251 1.00 85.75 81 PRO A N 1
ATOM 621 C CA . PRO A 1 81 ? 1.548 11.139 10.208 1.00 85.75 81 PRO A CA 1
ATOM 622 C C . PRO A 1 81 ? 1.720 9.753 10.850 1.00 85.75 81 PRO A C 1
ATOM 624 O O . PRO A 1 81 ? 2.566 8.978 10.407 1.00 85.75 81 PRO A O 1
ATOM 627 N N . GLU A 1 82 ? 0.918 9.415 11.862 1.00 87.06 82 GLU A N 1
ATOM 628 C CA . GLU A 1 82 ? 0.904 8.083 12.482 1.00 87.06 82 GLU A CA 1
ATOM 629 C C . GLU A 1 82 ? 0.384 7.023 11.504 1.00 87.06 82 GLU A C 1
ATOM 631 O O . GLU A 1 82 ? 1.079 6.049 11.214 1.00 87.06 82 GLU A O 1
ATOM 636 N N . ARG A 1 83 ? -0.787 7.269 10.905 1.00 85.31 83 ARG A N 1
ATOM 637 C CA . ARG A 1 83 ? -1.398 6.358 9.930 1.00 85.31 83 ARG A CA 1
ATOM 638 C C . ARG A 1 83 ? -0.607 6.292 8.625 1.00 85.31 83 ARG A C 1
ATOM 640 O O . ARG A 1 83 ? -0.474 5.229 8.030 1.00 85.31 83 ARG A O 1
ATOM 647 N N . CYS A 1 84 ? -0.007 7.408 8.218 1.00 87.25 84 CYS A N 1
ATOM 648 C CA . CYS A 1 84 ? 0.899 7.491 7.078 1.00 87.25 84 CYS A CA 1
ATOM 649 C C . CYS A 1 84 ? 2.077 6.514 7.213 1.00 87.25 84 CYS A C 1
ATOM 651 O O . CYS A 1 84 ? 2.468 5.888 6.228 1.00 87.25 84 CYS A O 1
ATOM 653 N N . ARG A 1 85 ? 2.638 6.347 8.421 1.00 86.44 85 ARG A N 1
ATOM 654 C CA . ARG A 1 85 ? 3.711 5.368 8.665 1.00 86.44 85 ARG A CA 1
ATOM 655 C C . ARG A 1 85 ? 3.219 3.937 8.524 1.00 86.44 85 ARG A C 1
ATOM 657 O O . ARG A 1 85 ? 3.892 3.153 7.865 1.00 86.44 85 ARG A O 1
ATOM 664 N N . GLU A 1 86 ? 2.060 3.614 9.090 1.00 88.38 86 GLU A N 1
ATOM 665 C CA . GLU A 1 86 ? 1.475 2.274 8.960 1.00 88.38 86 GLU A CA 1
ATOM 666 C C . GLU A 1 86 ? 1.209 1.921 7.491 1.00 88.3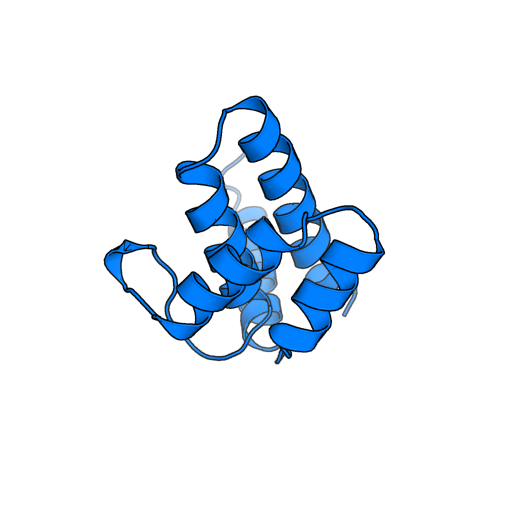8 86 GLU A C 1
ATOM 668 O O . GLU A 1 86 ? 1.596 0.854 7.019 1.00 88.38 86 GLU A O 1
ATOM 673 N N . LEU A 1 87 ? 0.622 2.849 6.731 1.00 89.38 87 LEU A N 1
ATOM 674 C CA . LEU A 1 87 ? 0.356 2.668 5.303 1.00 89.38 87 LEU A CA 1
ATOM 675 C C . LEU A 1 87 ? 1.648 2.528 4.488 1.00 89.38 87 LEU A C 1
ATOM 677 O O . LEU A 1 87 ? 1.728 1.672 3.605 1.00 89.38 87 LEU A O 1
ATOM 681 N N . HIS A 1 88 ? 2.683 3.309 4.808 1.00 86.62 88 HIS A N 1
ATOM 682 C CA . HIS A 1 88 ? 4.003 3.130 4.203 1.00 86.62 88 HIS A CA 1
ATOM 683 C C . HIS A 1 88 ? 4.608 1.764 4.533 1.00 86.62 88 HIS A C 1
ATOM 685 O O . HIS A 1 88 ? 5.208 1.142 3.657 1.00 86.62 88 HIS A O 1
ATOM 691 N N . GLU A 1 89 ? 4.437 1.260 5.752 1.00 88.19 89 GLU A N 1
ATOM 692 C CA . GLU A 1 89 ? 4.923 -0.067 6.124 1.00 88.19 89 GLU A CA 1
ATOM 693 C C . GLU A 1 89 ? 4.209 -1.165 5.322 1.00 88.19 89 GLU A C 1
ATOM 695 O O . GLU A 1 89 ? 4.869 -2.041 4.759 1.00 88.19 89 GLU A O 1
ATOM 700 N N . ILE A 1 90 ? 2.887 -1.058 5.153 1.00 87.38 90 ILE A N 1
ATOM 701 C CA . ILE A 1 90 ? 2.093 -1.951 4.293 1.00 87.38 90 ILE A CA 1
ATOM 702 C C . ILE A 1 90 ? 2.599 -1.897 2.846 1.00 87.38 90 ILE A C 1
ATOM 704 O O . ILE A 1 90 ? 2.808 -2.936 2.219 1.00 87.38 90 ILE A O 1
ATOM 708 N N . SER A 1 91 ? 2.851 -0.695 2.324 1.00 84.81 91 SER A N 1
ATOM 709 C CA . SER A 1 91 ? 3.402 -0.501 0.979 1.00 84.81 91 SER A CA 1
ATOM 710 C C . SER A 1 91 ? 4.777 -1.176 0.819 1.00 84.81 91 SER A C 1
ATOM 712 O O . SER A 1 91 ? 5.049 -1.832 -0.187 1.00 84.81 91 SER A O 1
ATOM 714 N N . GLY A 1 92 ? 5.617 -1.129 1.860 1.00 84.38 92 GLY A N 1
ATOM 715 C CA . GLY A 1 92 ? 6.901 -1.827 1.904 1.00 84.38 92 GLY A CA 1
ATOM 716 C C . GLY A 1 92 ? 6.750 -3.349 1.943 1.00 84.38 92 GLY A C 1
ATOM 717 O O . GLY A 1 92 ? 7.491 -4.061 1.263 1.00 84.38 92 GLY A O 1
ATOM 718 N N . GLN A 1 93 ? 5.764 -3.865 2.681 1.00 83.69 93 GLN A N 1
ATOM 719 C CA . GLN A 1 93 ? 5.447 -5.296 2.708 1.00 83.69 93 GLN A CA 1
ATOM 720 C C . GLN A 1 93 ? 4.951 -5.805 1.349 1.00 83.69 93 GLN A C 1
ATOM 722 O O . GLN A 1 93 ? 5.315 -6.911 0.943 1.00 83.69 93 GLN A O 1
ATOM 727 N N . LEU A 1 94 ? 4.167 -5.001 0.622 1.00 81.56 94 LEU A N 1
ATOM 728 C CA . LEU A 1 94 ? 3.749 -5.317 -0.745 1.00 81.56 94 LEU A CA 1
ATOM 729 C C . LEU A 1 94 ? 4.961 -5.428 -1.673 1.00 81.56 94 LEU A C 1
ATOM 731 O O . LEU A 1 94 ? 5.112 -6.444 -2.347 1.00 81.56 94 LEU A O 1
ATOM 735 N N . MET A 1 95 ? 5.873 -4.454 -1.643 1.00 78.38 95 MET A N 1
ATOM 736 C CA . MET A 1 95 ? 7.113 -4.499 -2.430 1.00 78.38 95 MET A CA 1
ATOM 737 C C . MET A 1 95 ? 8.013 -5.683 -2.051 1.00 78.38 95 MET A C 1
ATOM 739 O O . MET A 1 95 ? 8.714 -6.231 -2.899 1.00 78.38 95 MET A O 1
ATOM 743 N N . ASN A 1 96 ? 7.968 -6.150 -0.800 1.00 78.56 96 ASN A N 1
ATOM 744 C CA . ASN A 1 96 ? 8.718 -7.335 -0.392 1.00 78.56 96 ASN A CA 1
ATOM 745 C C . ASN A 1 96 ? 8.228 -8.619 -1.090 1.00 78.56 96 ASN A C 1
ATOM 747 O O . ASN A 1 96 ? 9.026 -9.516 -1.337 1.00 78.56 96 ASN A O 1
ATOM 751 N N . ARG A 1 97 ? 6.948 -8.710 -1.486 1.00 70.50 97 ARG A N 1
ATOM 752 C CA . ARG A 1 97 ? 6.453 -9.845 -2.296 1.00 70.50 97 ARG A CA 1
ATOM 753 C C . ARG A 1 97 ? 7.083 -9.902 -3.687 1.00 70.50 97 ARG A C 1
ATOM 755 O O . ARG A 1 97 ? 7.198 -10.987 -4.248 1.00 70.50 97 ARG A O 1
ATOM 762 N N . VAL A 1 98 ? 7.513 -8.760 -4.218 1.00 65.44 98 VAL A N 1
ATOM 763 C CA . VAL A 1 98 ? 8.204 -8.672 -5.510 1.00 65.44 98 VAL A CA 1
ATOM 764 C C . VAL A 1 98 ? 9.597 -9.282 -5.425 1.00 65.44 98 VAL A C 1
ATOM 766 O O . VAL A 1 98 ? 10.012 -9.979 -6.337 1.00 65.44 98 VAL A O 1
ATOM 769 N N . LYS A 1 99 ? 10.302 -9.079 -4.305 1.00 59.94 99 LYS A N 1
ATOM 770 C CA . LYS A 1 99 ? 11.647 -9.640 -4.079 1.00 59.94 99 LYS A CA 1
ATOM 771 C C . LYS A 1 99 ? 11.684 -11.162 -3.986 1.00 59.94 99 LYS A C 1
ATOM 773 O O . LYS A 1 99 ? 12.763 -11.736 -4.070 1.00 59.94 99 LYS A O 1
ATOM 778 N N . ILE A 1 100 ? 10.542 -11.786 -3.701 1.00 50.28 100 ILE A N 1
ATOM 779 C CA . ILE A 1 100 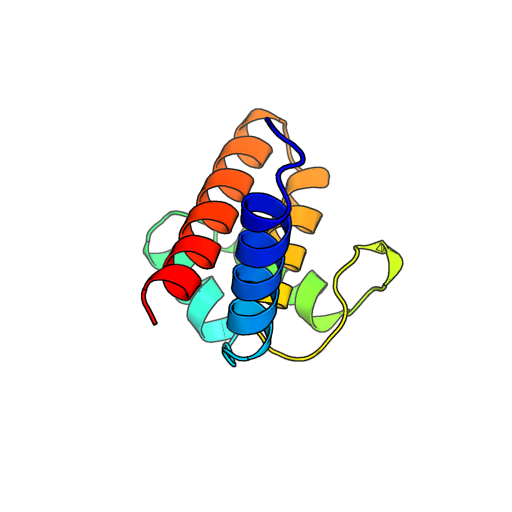? 10.438 -13.219 -3.404 1.00 50.28 100 ILE A CA 1
ATOM 780 C C . ILE A 1 100 ? 10.050 -14.035 -4.657 1.00 50.28 100 ILE A C 1
ATOM 782 O O . ILE A 1 100 ? 10.041 -15.261 -4.582 1.00 50.28 100 ILE A O 1
ATOM 786 N N . ASN A 1 101 ? 9.776 -13.392 -5.801 1.00 42.34 101 ASN A N 1
ATOM 787 C CA . ASN A 1 101 ? 9.511 -14.078 -7.075 1.00 42.34 101 ASN A CA 1
ATOM 788 C C . ASN A 1 101 ? 10.715 -14.038 -8.016 1.00 42.34 101 ASN A C 1
ATOM 790 O O . ASN A 1 101 ? 11.333 -12.957 -8.133 1.00 42.34 101 ASN A O 1
#

pLDDT: mean 78.9, std 11.0, range [42.34, 89.38]

Secondary structure (DSSP, 8-state):
-TT-HHHHHHHHHHHHHHHHSB--HHHHHHHHHHTTSS-HHHHHHHHHHHHHT-GGGT--SSSBHHHHHHHHHHHHHHS-HHHHHHHHHHHHHHHHHHHT-

Sequence (101 aa):
GLYSKDTIMQKAIEIQGASEIDVDFDKELKNLVQKGALLKNEGREVEKLLMNNNPDDGVTGGATLWKLTQGITAFAREQQPERCRELHEISGQLMNRVKIN

Radius of gyration: 13.64 Å; chains: 1; bounding box: 41×28×28 Å

Foldseek 3Di:
DCPDPVNVVVVVLLLVLQQVAADDLVVVLVVCCVVVLDPPVLSVQLVVQLVVCDVVLVQHDHNGLNNSLSSLQSSLVVDDPVNVVSSNVVSVVSSVVSVVD